Protein AF-A0A7J6Q186-F1 (afdb_monomer_lite)

Foldseek 3Di:
DQPDDDPDPPDDPVNSVVVVVVVVVVVVVVVVVVVVVVVVVVVVVVVVVVVLVPDDPVVNVVVVVDDPPPDDPVVVVVVVVVVVVVVPDDPVVVVVVVVVVVVCCVVQPCVVVCVVCVVVVDDDDD

Secondary structure (DSSP, 8-state):
------SSTT--HHHHHHHHHHHHHHHHHHHHHHHHHHHHHHHHHHHHHHHHHTS-HHHHHHHHHSPPPP--HHHHHHHHHHHHHHHTS-HHHHHHHHHHHHHHHHHSTTHHHHHH-GGGG-----

Organism: Perkinsus olseni (NCBI:txid32597)

pLDDT: mean 76.72, std 11.75, range [40.06, 93.06]

Radius of gyration: 23.74 Å; chains: 1; bounding box: 53×39×62 Å

Structure (mmCIF, N/CA/C/O backbone):
data_AF-A0A7J6Q186-F1
#
_entry.id   AF-A0A7J6Q186-F1
#
loop_
_atom_site.group_PDB
_atom_site.id
_atom_site.type_symbol
_atom_site.label_atom_id
_atom_site.label_alt_id
_atom_site.label_comp_id
_atom_site.label_asym_id
_atom_site.label_entity_id
_atom_site.label_seq_id
_atom_site.pdbx_PDB_ins_code
_atom_site.Cartn_x
_atom_site.Cartn_y
_atom_site.Cartn_z
_atom_site.occupancy
_atom_site.B_iso_or_equiv
_atom_site.auth_seq_id
_atom_site.auth_comp_id
_atom_site.auth_asym_id
_atom_site.auth_atom_id
_atom_site.pdbx_PDB_model_num
ATOM 1 N N . ASN A 1 1 ? 28.281 6.088 -15.309 1.00 40.06 1 ASN A N 1
ATOM 2 C CA . ASN A 1 1 ? 27.778 4.801 -14.786 1.00 40.06 1 ASN A CA 1
ATOM 3 C C . ASN A 1 1 ? 26.300 4.712 -15.101 1.00 40.06 1 ASN A C 1
ATOM 5 O O . ASN A 1 1 ? 25.500 5.234 -14.341 1.00 40.06 1 ASN A O 1
ATOM 9 N N . PHE A 1 2 ? 25.970 4.151 -16.263 1.00 44.81 2 PHE A N 1
ATOM 10 C CA . PHE A 1 2 ? 24.598 4.004 -16.750 1.00 44.81 2 PHE A CA 1
ATOM 11 C C . PHE A 1 2 ? 24.057 2.644 -16.292 1.00 44.81 2 PHE A C 1
ATOM 13 O O . PHE A 1 2 ? 24.691 1.622 -16.549 1.00 44.81 2 PHE A O 1
ATOM 20 N N . ILE A 1 3 ? 22.942 2.641 -15.555 1.00 51.91 3 ILE A N 1
ATOM 21 C CA . ILE A 1 3 ? 22.374 1.459 -14.878 1.00 51.91 3 ILE A CA 1
ATOM 22 C C . ILE A 1 3 ? 21.208 0.894 -15.698 1.00 51.91 3 ILE A C 1
ATOM 24 O O . ILE A 1 3 ? 20.169 0.587 -15.147 1.00 51.91 3 ILE A O 1
ATOM 28 N N . PHE A 1 4 ? 21.333 0.767 -17.016 1.00 51.72 4 PHE A N 1
ATOM 29 C CA . PHE A 1 4 ? 20.419 -0.080 -17.786 1.00 51.72 4 PHE A CA 1
ATOM 30 C C . PHE A 1 4 ? 21.214 -0.750 -18.899 1.00 51.72 4 PHE A C 1
ATOM 32 O O . PHE 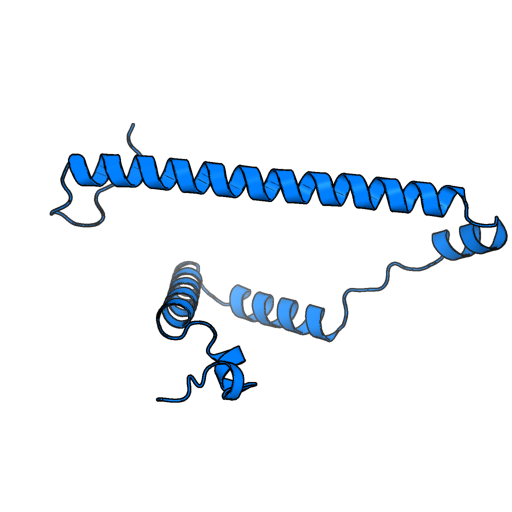A 1 4 ? 21.573 -0.135 -19.903 1.00 51.72 4 PHE A O 1
ATOM 39 N N . SER A 1 5 ? 21.552 -2.022 -18.675 1.00 47.47 5 SER A N 1
ATOM 40 C CA . SER A 1 5 ? 22.023 -2.887 -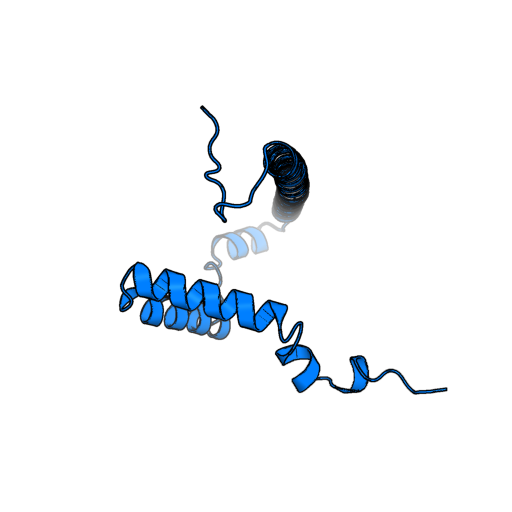19.752 1.00 47.47 5 SER A CA 1
ATOM 41 C C . SER A 1 5 ? 20.895 -3.047 -20.773 1.00 47.47 5 SER A C 1
ATOM 43 O O . SER A 1 5 ? 19.743 -3.199 -20.360 1.00 47.47 5 SER A O 1
ATOM 45 N N . PRO A 1 6 ? 21.205 -3.033 -22.079 1.00 52.03 6 PRO A N 1
ATOM 46 C CA . PRO A 1 6 ? 20.209 -3.252 -23.120 1.00 52.03 6 PRO A CA 1
ATOM 47 C C . PRO A 1 6 ? 19.511 -4.600 -22.890 1.00 52.03 6 PRO A C 1
ATOM 49 O O . PRO A 1 6 ? 20.170 -5.611 -22.628 1.00 52.03 6 PRO A O 1
ATOM 52 N N . LEU A 1 7 ? 18.177 -4.604 -22.932 1.00 56.84 7 LEU A N 1
ATOM 53 C CA . LEU A 1 7 ? 17.365 -5.808 -22.731 1.00 56.84 7 LEU A CA 1
ATOM 54 C C . LEU A 1 7 ? 17.449 -6.726 -23.958 1.00 56.84 7 LEU A C 1
ATOM 56 O O . LEU A 1 7 ? 17.188 -7.926 -23.842 1.00 56.84 7 LEU A O 1
ATOM 60 N N . LYS A 1 8 ? 17.853 -6.182 -25.115 1.00 60.94 8 LYS A N 1
ATOM 61 C CA . LYS A 1 8 ? 18.140 -6.928 -26.342 1.00 60.94 8 LYS A CA 1
ATOM 62 C C . LYS A 1 8 ? 19.431 -6.440 -27.008 1.00 60.94 8 LYS A C 1
ATOM 64 O O . LYS A 1 8 ? 19.755 -5.260 -26.912 1.00 60.94 8 LYS A O 1
ATOM 69 N N . PRO A 1 9 ? 20.156 -7.302 -27.743 1.00 61.44 9 PRO A N 1
ATOM 70 C CA . PRO A 1 9 ? 21.362 -6.897 -28.469 1.00 61.44 9 PRO A CA 1
ATOM 71 C C . PRO A 1 9 ? 21.122 -5.808 -29.534 1.00 61.44 9 PRO A C 1
ATOM 73 O O . PRO A 1 9 ? 22.089 -5.233 -30.026 1.00 61.44 9 PRO A O 1
ATOM 76 N N . GLU A 1 10 ? 19.862 -5.538 -29.890 1.00 66.69 10 GLU A N 1
ATOM 77 C CA . GLU A 1 10 ? 19.445 -4.547 -30.889 1.00 66.69 10 GLU A CA 1
ATOM 78 C C . GLU A 1 10 ? 19.224 -3.128 -30.326 1.00 66.69 10 GLU A C 1
ATOM 80 O O . GLU A 1 10 ? 19.071 -2.198 -31.115 1.00 66.69 10 GLU A O 1
ATOM 85 N N . ASP A 1 11 ? 19.183 -2.948 -28.999 1.00 68.38 11 ASP A N 1
ATOM 86 C CA . ASP A 1 11 ? 18.803 -1.661 -28.398 1.00 68.38 11 ASP A CA 1
ATOM 87 C C . ASP A 1 11 ? 19.855 -0.576 -28.690 1.00 68.38 11 ASP A C 1
ATOM 89 O O . ASP A 1 11 ? 21.032 -0.679 -28.309 1.00 68.38 11 ASP A O 1
ATOM 93 N N . THR A 1 12 ? 19.405 0.502 -29.329 1.00 75.62 12 THR A N 1
ATOM 94 C CA . THR A 1 12 ? 20.234 1.627 -29.772 1.00 75.62 12 THR A CA 1
ATOM 95 C C . THR A 1 12 ? 20.413 2.644 -28.636 1.00 75.62 12 THR A C 1
ATOM 97 O O . THR A 1 12 ? 19.655 2.671 -27.667 1.00 75.62 12 THR A O 1
ATOM 100 N N . GLU A 1 13 ? 21.400 3.543 -28.730 1.00 74.44 13 GLU A N 1
ATOM 101 C CA . GLU A 1 13 ? 21.558 4.641 -27.755 1.00 74.44 13 GLU A CA 1
ATOM 102 C C . GLU A 1 13 ? 20.320 5.549 -27.650 1.00 74.44 13 GLU A C 1
ATOM 104 O O . GLU A 1 13 ? 20.076 6.123 -26.590 1.00 74.44 13 GLU A O 1
ATOM 109 N N . SER A 1 14 ? 19.535 5.661 -28.727 1.00 79.00 14 SER A N 1
ATOM 110 C CA . SER A 1 14 ? 18.265 6.398 -28.733 1.00 79.00 14 SER A CA 1
ATOM 111 C C . SER A 1 14 ? 17.242 5.765 -27.790 1.00 79.00 14 SER A C 1
ATOM 113 O O . SER A 1 14 ? 16.675 6.462 -26.953 1.00 79.00 14 SER A O 1
ATOM 115 N N . ASP A 1 15 ? 17.075 4.443 -27.867 1.00 76.00 15 ASP A N 1
ATOM 116 C CA . ASP A 1 15 ? 16.117 3.693 -27.046 1.00 76.00 15 ASP A CA 1
ATOM 117 C C . ASP A 1 15 ? 16.472 3.821 -25.559 1.00 76.00 15 ASP A C 1
ATOM 119 O O . ASP A 1 15 ? 15.610 4.006 -24.705 1.00 76.00 15 ASP A O 1
ATOM 123 N N . ARG A 1 16 ? 17.773 3.820 -25.234 1.00 74.25 16 ARG A N 1
ATOM 124 C CA . ARG A 1 16 ? 18.255 4.020 -23.857 1.00 74.25 16 ARG A CA 1
ATOM 125 C C . ARG A 1 16 ? 17.870 5.381 -23.285 1.00 74.25 16 ARG A C 1
ATOM 127 O O . ARG A 1 16 ? 17.475 5.445 -22.125 1.00 74.25 16 ARG A O 1
ATOM 134 N N . ARG A 1 17 ? 17.968 6.451 -24.080 1.00 80.31 17 ARG A N 1
ATOM 135 C CA . ARG A 1 17 ? 17.555 7.794 -23.640 1.00 80.31 17 ARG A CA 1
ATOM 136 C C . ARG A 1 17 ? 16.053 7.860 -23.393 1.00 80.31 17 ARG A C 1
ATOM 138 O O . ARG A 1 17 ? 15.635 8.430 -22.393 1.00 80.31 17 ARG A O 1
ATOM 145 N N . GLU A 1 18 ? 15.261 7.235 -24.257 1.00 82.19 18 GLU A N 1
ATOM 146 C CA . GLU A 1 18 ? 13.808 7.167 -24.088 1.00 82.19 18 GLU A CA 1
ATOM 147 C C . GLU A 1 18 ? 13.425 6.435 -22.792 1.00 82.19 18 GLU A C 1
ATOM 149 O O . GLU A 1 18 ? 12.603 6.929 -22.020 1.00 82.19 18 GLU A O 1
ATOM 154 N N . TYR A 1 19 ? 14.089 5.317 -22.478 1.00 80.19 19 TYR A N 1
ATOM 155 C CA . TYR A 1 19 ? 13.875 4.614 -21.209 1.00 80.19 19 TYR A CA 1
ATOM 156 C C . TYR A 1 19 ? 14.250 5.451 -19.982 1.00 80.19 19 TYR A C 1
ATOM 158 O O . TYR A 1 19 ? 13.550 5.399 -18.969 1.00 80.19 19 TYR A O 1
ATOM 166 N N . GLU A 1 20 ? 15.339 6.220 -20.045 1.00 82.12 20 GLU A N 1
ATOM 167 C CA . GLU A 1 20 ? 15.737 7.116 -18.953 1.00 82.12 20 GLU A CA 1
ATOM 168 C C . GLU A 1 20 ? 14.704 8.224 -18.721 1.00 82.12 20 GLU A C 1
ATOM 170 O O . GLU A 1 20 ? 14.364 8.522 -17.572 1.00 82.12 20 GLU A O 1
ATOM 175 N N . GLU A 1 21 ? 14.161 8.795 -19.796 1.00 86.88 21 GLU A N 1
ATOM 176 C CA . GLU A 1 21 ? 13.098 9.796 -19.713 1.00 86.88 21 GLU A CA 1
ATOM 177 C C . GLU A 1 21 ? 11.813 9.215 -19.106 1.00 86.88 21 GLU A C 1
ATOM 179 O O . GLU A 1 21 ? 11.237 9.813 -18.191 1.00 86.88 21 GLU A O 1
ATOM 184 N N . GLU A 1 22 ? 11.379 8.038 -19.560 1.00 84.94 22 GLU A N 1
ATOM 185 C CA . GLU A 1 22 ? 10.186 7.363 -19.035 1.00 84.94 22 GLU A CA 1
ATOM 186 C C . GLU A 1 22 ? 10.349 6.946 -17.569 1.00 84.94 22 GLU A C 1
ATOM 188 O O . GLU A 1 22 ? 9.430 7.115 -16.761 1.00 84.94 22 GLU A O 1
ATOM 193 N N . LEU A 1 23 ? 11.537 6.480 -17.174 1.00 84.81 23 LEU A N 1
ATOM 194 C CA . LEU A 1 23 ? 11.831 6.188 -15.774 1.00 84.81 23 LEU A CA 1
ATOM 195 C C . LEU A 1 23 ? 11.755 7.452 -14.910 1.00 84.81 23 LEU A C 1
ATOM 197 O O . LEU A 1 23 ? 11.184 7.408 -13.818 1.00 84.81 23 LEU A O 1
ATOM 201 N N . GLY A 1 24 ? 12.283 8.578 -15.400 1.00 89.56 24 GLY A N 1
ATOM 202 C CA . GLY A 1 24 ? 12.164 9.872 -14.728 1.00 89.56 24 GLY A CA 1
ATOM 203 C C . GLY A 1 24 ? 10.702 10.272 -14.515 1.00 89.56 24 GLY A C 1
ATOM 204 O O . GLY A 1 24 ? 10.304 10.604 -13.395 1.00 89.56 24 GLY A O 1
ATOM 205 N N . ARG A 1 25 ? 9.864 10.138 -15.553 1.00 90.25 25 ARG A N 1
ATOM 206 C CA . ARG A 1 25 ? 8.414 10.397 -15.466 1.00 90.25 25 ARG A CA 1
ATOM 207 C C . ARG A 1 25 ? 7.732 9.491 -14.443 1.00 90.25 25 ARG A C 1
ATOM 209 O O . ARG A 1 25 ? 6.919 9.967 -13.647 1.00 90.25 25 ARG A O 1
ATOM 216 N N . PHE A 1 26 ? 8.068 8.203 -14.433 1.00 85.75 26 PHE A N 1
ATOM 217 C CA . PHE A 1 26 ? 7.515 7.242 -13.481 1.00 85.75 26 PHE A CA 1
ATOM 218 C C . PHE A 1 26 ? 7.902 7.576 -12.034 1.00 85.75 26 PHE A C 1
ATOM 220 O O . PHE A 1 26 ? 7.042 7.574 -11.151 1.00 85.75 26 PHE A O 1
ATOM 227 N N . GLN A 1 27 ? 9.169 7.912 -11.787 1.00 91.19 27 GLN A N 1
ATOM 228 C CA . GLN A 1 27 ? 9.647 8.315 -10.462 1.00 91.19 27 GLN A CA 1
ATOM 229 C C . GLN A 1 27 ? 8.955 9.593 -9.977 1.00 91.19 27 GLN A C 1
ATOM 231 O O . GLN A 1 27 ? 8.540 9.672 -8.820 1.00 91.19 27 GLN A O 1
ATOM 236 N N . ASP A 1 28 ? 8.764 10.575 -10.858 1.00 93.06 28 ASP A N 1
ATOM 237 C CA . ASP A 1 28 ? 8.038 11.803 -10.533 1.00 93.06 28 ASP A CA 1
ATOM 238 C C . ASP A 1 28 ? 6.562 11.548 -10.230 1.00 93.06 28 ASP A C 1
ATOM 240 O O . ASP A 1 28 ? 6.011 12.123 -9.288 1.00 93.06 28 ASP A O 1
ATOM 244 N N . MET A 1 29 ? 5.922 10.662 -10.993 1.00 91.94 29 MET A N 1
ATOM 245 C CA . MET A 1 29 ? 4.558 10.221 -10.725 1.00 91.94 29 MET A CA 1
ATOM 246 C C . MET A 1 29 ? 4.466 9.546 -9.351 1.00 91.94 29 MET A C 1
ATOM 248 O O . MET A 1 29 ? 3.619 9.933 -8.545 1.00 91.94 29 MET A O 1
ATOM 252 N N . GLN A 1 30 ? 5.351 8.590 -9.049 1.00 89.81 30 GLN A N 1
ATOM 253 C CA . GLN A 1 30 ? 5.394 7.929 -7.741 1.00 89.81 30 GLN A CA 1
ATOM 254 C C . GLN A 1 30 ? 5.579 8.935 -6.605 1.00 89.81 30 GLN A C 1
ATOM 256 O O . GLN A 1 30 ? 4.850 8.878 -5.619 1.00 89.81 30 GLN A O 1
ATOM 261 N N . ARG A 1 31 ? 6.502 9.891 -6.758 1.00 92.38 31 ARG A N 1
ATOM 262 C CA . ARG A 1 31 ? 6.752 10.941 -5.764 1.00 92.38 31 ARG A CA 1
ATOM 263 C C . ARG A 1 31 ? 5.486 11.743 -5.468 1.00 92.38 31 ARG A C 1
ATOM 265 O O . ARG A 1 31 ? 5.123 11.887 -4.306 1.00 92.38 31 ARG A O 1
ATOM 272 N N . LYS A 1 32 ? 4.775 12.192 -6.508 1.00 91.88 32 LYS A N 1
ATOM 273 C CA . LYS A 1 32 ? 3.517 12.944 -6.367 1.00 91.88 32 LYS A CA 1
ATOM 274 C C . LYS A 1 32 ? 2.432 12.135 -5.658 1.00 91.88 32 LYS A C 1
ATOM 276 O O . LYS A 1 32 ? 1.747 12.677 -4.794 1.00 91.88 32 LYS A O 1
ATOM 281 N N . TYR A 1 33 ? 2.282 10.854 -5.998 1.00 84.81 33 TYR A N 1
ATOM 282 C CA . TYR A 1 33 ? 1.331 9.972 -5.315 1.00 84.81 33 TYR A CA 1
ATOM 283 C C . TYR A 1 33 ? 1.680 9.801 -3.836 1.00 84.81 33 TYR A C 1
ATOM 285 O O . TYR A 1 33 ? 0.808 9.971 -2.986 1.00 84.81 33 TYR A O 1
ATOM 293 N N . THR A 1 34 ? 2.947 9.527 -3.525 1.00 89.12 34 THR A N 1
ATOM 294 C CA . THR A 1 34 ? 3.423 9.372 -2.145 1.00 89.12 34 THR A CA 1
ATOM 295 C C . THR A 1 34 ? 3.235 10.656 -1.339 1.00 89.12 34 THR A C 1
ATOM 297 O O . THR A 1 34 ? 2.766 10.605 -0.207 1.00 89.12 34 THR A O 1
ATOM 300 N N . GLU A 1 35 ? 3.538 11.821 -1.916 1.00 91.56 35 GLU A N 1
ATOM 301 C CA . GLU A 1 35 ? 3.321 13.117 -1.263 1.00 91.56 35 GLU A CA 1
ATOM 302 C C . GLU A 1 35 ? 1.837 13.409 -1.016 1.00 91.56 35 GLU A C 1
ATOM 304 O O . GLU A 1 35 ? 1.481 13.908 0.051 1.00 91.56 35 GLU A O 1
ATOM 309 N N . GLY A 1 36 ? 0.965 13.101 -1.981 1.00 89.56 36 GLY A N 1
ATOM 310 C CA . GLY A 1 36 ? -0.482 13.235 -1.817 1.00 89.56 36 GLY A CA 1
ATOM 311 C C . GLY A 1 36 ? -1.006 12.342 -0.694 1.00 89.56 36 GLY A C 1
ATOM 312 O O . GLY A 1 36 ? -1.719 12.817 0.186 1.00 89.56 36 GLY A O 1
ATOM 313 N N . PHE A 1 37 ? -0.591 11.074 -0.682 1.00 86.31 37 PHE A N 1
ATOM 314 C CA . PHE A 1 37 ? -0.944 10.126 0.371 1.00 86.31 37 PHE A CA 1
ATOM 315 C C . PHE A 1 37 ? -0.467 10.598 1.750 1.00 86.31 37 PHE A C 1
ATOM 317 O O . PHE A 1 37 ? -1.260 10.630 2.687 1.00 86.31 37 PHE A O 1
ATOM 324 N N . ARG A 1 38 ? 0.781 11.072 1.857 1.00 92.19 38 ARG A N 1
ATOM 325 C CA . ARG A 1 38 ? 1.331 11.599 3.113 1.00 92.19 38 ARG A CA 1
ATOM 326 C C . ARG A 1 38 ? 0.519 12.779 3.647 1.00 92.19 38 ARG A C 1
ATOM 328 O O . ARG A 1 38 ? 0.198 12.815 4.826 1.00 92.19 38 ARG A O 1
ATOM 335 N N . LYS A 1 39 ? 0.133 13.720 2.779 1.00 92.12 39 LYS A N 1
ATOM 336 C CA . LYS A 1 39 ? -0.732 14.847 3.171 1.00 92.12 39 LYS A CA 1
ATOM 337 C C . LYS A 1 39 ? -2.102 14.383 3.666 1.00 92.12 39 LYS A C 1
ATOM 339 O O . LYS A 1 39 ? -2.651 14.991 4.578 1.00 92.12 39 LYS A O 1
ATOM 344 N N . HIS A 1 40 ? -2.663 13.334 3.065 1.00 89.88 40 HIS A N 1
ATOM 345 C CA . HIS A 1 40 ? -3.921 12.753 3.530 1.00 89.88 40 HIS A CA 1
ATOM 346 C C . HIS A 1 40 ? -3.780 12.087 4.903 1.00 89.88 40 HIS A C 1
ATOM 348 O O . HIS A 1 40 ? -4.673 12.258 5.728 1.00 89.88 40 HIS A O 1
ATOM 354 N N . GLU A 1 41 ? -2.677 11.379 5.166 1.00 90.44 41 GLU A N 1
ATOM 355 C CA . GLU A 1 41 ? -2.392 10.828 6.499 1.00 90.44 41 GLU A CA 1
ATOM 356 C C . GLU A 1 41 ? -2.217 11.932 7.545 1.00 90.44 41 GLU A C 1
ATOM 358 O O . GLU A 1 41 ? -2.871 11.877 8.583 1.00 90.44 41 GLU A O 1
ATOM 363 N N . GLU A 1 42 ? -1.422 12.966 7.247 1.00 90.94 42 GLU A N 1
ATOM 364 C CA . GLU A 1 42 ? -1.217 14.124 8.133 1.00 90.94 42 GLU A CA 1
ATOM 365 C C . GLU A 1 42 ? -2.557 14.808 8.484 1.00 90.94 42 GLU A C 1
ATOM 367 O O . GLU A 1 42 ? -2.812 15.173 9.633 1.00 90.94 42 GLU A O 1
ATOM 372 N N . GLU A 1 43 ? -3.449 14.961 7.501 1.00 91.81 43 GLU A N 1
ATOM 373 C CA . GLU A 1 43 ? -4.779 15.539 7.712 1.00 91.81 43 GLU A CA 1
ATOM 374 C C . GLU A 1 43 ? -5.684 14.629 8.556 1.00 91.81 43 GLU A C 1
ATOM 376 O O . GLU A 1 43 ? -6.369 15.110 9.461 1.00 91.81 43 GLU A O 1
ATOM 381 N N . ALA A 1 44 ? -5.682 13.321 8.287 1.00 88.06 44 ALA A N 1
ATOM 382 C CA . ALA A 1 44 ? -6.463 12.348 9.046 1.00 88.06 44 ALA A CA 1
ATOM 383 C C . ALA A 1 44 ? -6.012 12.282 10.512 1.00 88.06 44 ALA A C 1
ATOM 385 O O . ALA A 1 44 ? -6.853 12.285 11.411 1.00 88.06 44 ALA A O 1
ATOM 386 N N . GLU A 1 45 ? -4.701 12.295 10.757 1.00 85.06 45 GLU A N 1
ATOM 387 C CA . GLU A 1 45 ? -4.111 12.354 12.094 1.00 85.06 45 GLU A CA 1
ATOM 388 C C . GLU A 1 45 ? -4.536 13.635 12.824 1.00 85.06 45 GLU A C 1
ATOM 390 O O . GLU A 1 45 ? -5.030 13.581 13.953 1.00 85.06 45 GLU A O 1
ATOM 395 N N . ARG A 1 46 ? -4.447 14.794 12.159 1.00 91.75 46 ARG A N 1
ATOM 396 C CA . ARG A 1 46 ? -4.893 16.073 12.728 1.00 91.75 46 ARG A CA 1
ATOM 397 C C . ARG A 1 46 ? -6.368 16.043 13.127 1.00 91.75 46 ARG A C 1
ATOM 399 O O . ARG A 1 46 ? -6.718 16.502 14.216 1.00 91.75 46 ARG A O 1
ATOM 406 N N . LEU A 1 47 ? -7.232 15.525 12.255 1.00 89.38 47 LEU A N 1
ATOM 407 C CA . LEU A 1 47 ? -8.665 15.396 12.526 1.00 89.38 47 LEU A CA 1
ATOM 408 C C . LEU A 1 47 ? -8.934 14.429 13.683 1.00 89.38 47 LEU A C 1
ATOM 410 O O . LEU A 1 47 ? -9.756 14.739 14.545 1.00 89.38 47 LEU A O 1
ATOM 414 N N . ALA A 1 48 ? -8.216 13.306 13.745 1.00 84.06 48 ALA A N 1
ATOM 415 C CA . ALA A 1 48 ? -8.324 12.347 14.838 1.00 84.06 48 ALA A CA 1
ATOM 416 C C . ALA A 1 48 ? -7.937 12.984 16.182 1.00 84.06 48 ALA A C 1
ATOM 418 O O . ALA A 1 48 ? -8.701 12.898 17.141 1.00 84.06 48 ALA A O 1
ATOM 419 N N . HIS A 1 49 ? -6.812 13.702 16.250 1.00 84.25 49 HIS A N 1
ATOM 420 C CA . HIS A 1 49 ? -6.408 14.414 17.466 1.00 84.25 49 HIS A CA 1
ATOM 421 C C . HIS A 1 49 ? -7.406 15.497 17.883 1.00 84.25 49 HIS A C 1
ATOM 423 O O . HIS A 1 49 ? -7.707 15.629 19.070 1.00 84.25 49 HIS A O 1
ATOM 429 N N . ALA A 1 50 ? -7.946 16.255 16.925 1.00 87.25 50 ALA A N 1
ATOM 430 C CA . ALA A 1 50 ? -8.968 17.259 17.205 1.00 87.25 50 ALA A CA 1
ATOM 431 C C . ALA A 1 50 ? -10.257 16.626 17.755 1.00 87.25 50 ALA A C 1
ATOM 433 O O . ALA A 1 50 ? -10.840 17.155 18.700 1.00 87.25 50 ALA A O 1
ATOM 434 N N . ALA A 1 51 ? -10.673 15.482 17.204 1.00 84.88 51 ALA A N 1
ATOM 435 C CA . ALA A 1 51 ? -11.821 14.725 17.693 1.00 84.88 51 ALA A CA 1
ATOM 436 C C . ALA A 1 51 ? -11.577 14.179 19.107 1.00 84.88 51 ALA A C 1
ATOM 438 O O . ALA A 1 51 ? -12.440 14.321 19.971 1.00 84.88 51 ALA A O 1
ATOM 439 N N . ILE A 1 52 ? -10.383 13.637 19.371 1.00 79.50 52 ILE A N 1
ATOM 440 C CA . ILE A 1 52 ? -9.996 13.145 20.699 1.00 79.50 52 ILE A CA 1
ATOM 441 C C . ILE A 1 52 ? -10.040 14.272 21.738 1.00 79.50 52 ILE A C 1
ATOM 443 O O . ILE A 1 52 ? -10.562 14.078 22.831 1.00 79.50 52 ILE A O 1
ATOM 447 N N . ALA A 1 53 ? -9.550 15.465 21.395 1.00 82.00 53 ALA A N 1
ATOM 448 C CA . ALA A 1 53 ? -9.566 16.619 22.294 1.00 82.00 53 ALA A CA 1
ATOM 449 C C . ALA A 1 53 ? -10.984 17.129 22.621 1.00 82.00 53 ALA A C 1
ATOM 451 O O . ALA A 1 53 ? -11.168 17.822 23.619 1.00 82.00 53 ALA A O 1
ATOM 452 N N . GLN A 1 54 ? -11.976 16.808 21.784 1.00 84.81 54 GLN A N 1
ATOM 453 C CA . GLN A 1 54 ? -13.381 17.173 21.985 1.00 84.81 54 GLN A CA 1
ATOM 454 C C . GLN A 1 54 ? -14.205 16.062 22.656 1.00 84.81 54 GLN A C 1
ATOM 456 O O . GLN A 1 54 ? -15.389 16.274 22.925 1.00 84.81 54 GLN A O 1
ATOM 461 N N . LEU A 1 55 ? -13.615 14.893 22.940 1.00 80.06 55 LEU A N 1
ATOM 462 C CA . LEU A 1 55 ? -14.321 13.807 23.617 1.00 80.06 55 LEU A CA 1
ATOM 463 C C . LEU A 1 55 ? -14.662 14.195 25.069 1.00 80.06 55 LEU A C 1
ATOM 465 O O . LEU A 1 55 ? -13.808 14.716 25.790 1.00 80.06 55 LEU A O 1
ATOM 469 N N . PRO A 1 56 ? -15.886 13.897 25.536 1.00 82.50 56 PRO A N 1
ATOM 470 C CA . PRO A 1 56 ? -16.208 13.888 26.960 1.00 82.50 56 PRO A CA 1
ATOM 471 C C . PRO A 1 56 ? -15.227 12.996 27.736 1.00 82.50 56 PRO A C 1
ATOM 473 O O . PRO A 1 56 ? -14.827 11.946 27.229 1.00 82.50 56 PRO A O 1
ATOM 476 N N . ALA A 1 57 ? -14.874 13.385 28.967 1.00 73.62 57 ALA A N 1
ATOM 477 C CA . ALA A 1 57 ? -13.896 12.670 29.801 1.00 73.62 57 ALA A CA 1
ATOM 478 C C . ALA A 1 57 ? -14.209 11.165 29.924 1.00 73.62 57 ALA A C 1
ATOM 480 O O . ALA A 1 57 ? -13.317 10.325 29.837 1.00 73.62 57 ALA A O 1
ATOM 481 N N . ASP A 1 58 ? -15.494 10.840 30.022 1.00 74.56 58 ASP A N 1
ATOM 482 C CA . ASP A 1 58 ? -16.028 9.490 30.168 1.00 74.56 58 ASP A CA 1
ATOM 483 C C . ASP A 1 58 ? -15.713 8.601 28.945 1.00 74.56 58 ASP A C 1
ATOM 485 O O . ASP A 1 58 ? -15.401 7.422 29.094 1.00 74.56 58 ASP A O 1
ATOM 489 N N . LEU A 1 59 ? -15.750 9.177 27.735 1.00 66.88 59 LEU A N 1
ATOM 490 C CA . LEU A 1 59 ? -15.477 8.478 26.471 1.00 66.88 59 LEU A CA 1
ATOM 491 C C . LEU A 1 59 ? -13.985 8.467 26.116 1.00 66.88 59 LEU A C 1
ATOM 493 O O . LEU A 1 59 ? -13.526 7.586 25.393 1.00 66.88 59 LEU A O 1
ATOM 497 N N . TYR A 1 60 ? -13.213 9.428 26.628 1.00 66.31 60 TYR A N 1
ATOM 498 C CA . TYR A 1 60 ? -11.757 9.454 26.480 1.00 66.31 60 TYR A CA 1
ATOM 499 C C . TYR A 1 60 ? -11.099 8.278 27.219 1.00 66.31 60 TYR A C 1
ATOM 501 O O . TYR A 1 60 ? -10.247 7.586 26.658 1.00 66.31 60 TYR A O 1
ATOM 509 N N . ASP A 1 61 ? -11.551 7.997 28.446 1.00 71.88 61 ASP A N 1
ATOM 510 C CA . ASP A 1 61 ? -11.081 6.852 29.232 1.00 71.88 61 ASP A CA 1
ATOM 511 C C . ASP A 1 61 ? -11.436 5.507 28.576 1.00 71.88 61 ASP A C 1
ATOM 513 O O . ASP A 1 61 ? -10.645 4.563 28.631 1.00 71.88 61 ASP A O 1
ATOM 517 N N . GLU A 1 62 ? -12.605 5.410 27.935 1.00 68.25 62 GLU A N 1
ATOM 518 C CA . GLU A 1 62 ? -13.016 4.235 27.159 1.00 68.25 62 GLU A CA 1
ATOM 519 C C . GLU A 1 62 ? -12.168 4.069 25.889 1.00 68.25 62 GLU A C 1
ATOM 521 O O . GLU A 1 62 ? -11.665 2.977 25.626 1.00 68.25 62 GLU A O 1
ATOM 526 N N . ALA A 1 63 ? -11.924 5.153 25.146 1.00 63.88 63 ALA A N 1
ATOM 527 C CA . ALA A 1 63 ? -11.114 5.132 23.930 1.00 63.88 63 ALA A CA 1
ATOM 528 C C . ALA A 1 63 ? -9.657 4.713 24.198 1.00 63.88 63 ALA A C 1
ATOM 530 O O . ALA A 1 63 ? -9.109 3.905 23.452 1.00 63.88 63 ALA A O 1
ATOM 531 N N . ILE A 1 64 ? -9.039 5.186 25.289 1.00 70.12 64 ILE A N 1
ATOM 532 C CA . ILE A 1 64 ? -7.681 4.765 25.688 1.00 70.12 64 ILE A CA 1
ATOM 533 C C . ILE A 1 64 ? -7.636 3.292 26.102 1.00 70.12 64 ILE A C 1
ATOM 535 O O . ILE A 1 64 ? -6.628 2.619 25.886 1.00 70.12 64 ILE A O 1
ATOM 539 N N . ARG A 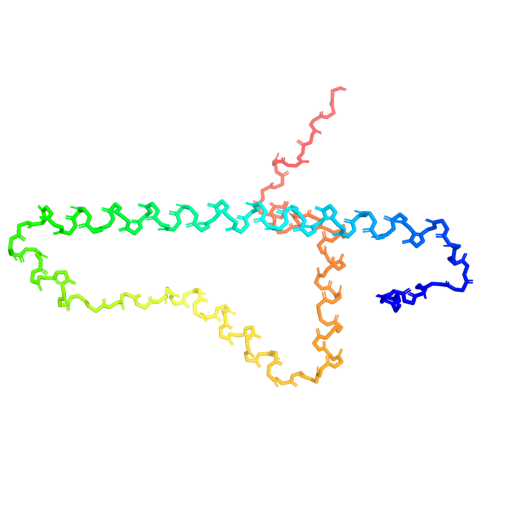1 65 ? -8.704 2.791 26.730 1.00 70.25 65 ARG A N 1
ATOM 540 C CA . ARG A 1 65 ? -8.797 1.393 27.174 1.00 70.25 65 ARG A CA 1
ATOM 541 C C . ARG A 1 65 ? -9.192 0.432 26.058 1.00 70.25 65 ARG A C 1
ATOM 543 O O . ARG A 1 65 ? -9.063 -0.774 26.257 1.00 70.25 65 ARG A O 1
ATOM 550 N N . SER A 1 66 ? -9.686 0.936 24.928 1.00 63.62 66 SER A N 1
ATOM 551 C CA . SER A 1 66 ? -10.060 0.096 23.795 1.00 63.62 66 SER A CA 1
ATOM 552 C C . SER A 1 66 ? -8.823 -0.606 23.229 1.00 63.62 66 SER A C 1
ATOM 554 O O . SER A 1 66 ? -7.803 0.019 22.933 1.00 63.62 66 SER A O 1
ATOM 556 N N . GLU A 1 67 ? -8.882 -1.936 23.128 1.00 68.81 67 GLU A N 1
ATOM 557 C CA . GLU A 1 67 ? -7.825 -2.683 22.455 1.00 68.81 67 GLU A CA 1
ATOM 558 C C . GLU A 1 67 ? -7.850 -2.343 20.960 1.00 68.81 67 GLU A C 1
ATOM 560 O O . GLU A 1 67 ? -8.936 -2.247 20.380 1.00 68.81 67 GLU A O 1
ATOM 565 N N . PRO A 1 68 ? -6.685 -2.180 20.307 1.00 65.56 68 PRO A N 1
ATOM 566 C CA . PRO A 1 68 ? -6.652 -1.976 18.869 1.00 65.56 68 PRO A CA 1
ATOM 567 C C . PRO A 1 68 ? -7.351 -3.153 18.189 1.00 65.56 68 PRO A C 1
ATOM 569 O O . PRO A 1 68 ? -6.912 -4.301 18.310 1.00 65.56 68 PRO A O 1
ATOM 572 N N . GLU A 1 69 ? -8.444 -2.868 17.475 1.00 66.00 69 GLU A N 1
ATOM 573 C CA . GLU A 1 69 ? -9.159 -3.891 16.724 1.00 66.00 69 GLU A CA 1
ATOM 574 C C . GLU A 1 69 ? -8.181 -4.560 15.760 1.00 66.00 69 GLU A C 1
ATOM 576 O O . GLU A 1 69 ? -7.578 -3.944 14.876 1.00 66.00 69 GLU A O 1
ATOM 581 N N . GLY A 1 70 ? -7.972 -5.858 15.970 1.00 63.75 70 GLY A N 1
ATOM 582 C CA . GLY A 1 70 ? -7.093 -6.624 15.115 1.00 63.75 70 GLY A CA 1
ATOM 583 C C . GLY A 1 70 ? -7.614 -6.593 13.682 1.00 63.75 70 GLY A C 1
ATOM 584 O O . GLY A 1 70 ? -8.807 -6.758 13.456 1.00 63.75 70 GLY A O 1
ATOM 585 N N . LEU A 1 71 ? -6.694 -6.475 12.719 1.00 62.38 71 LEU A N 1
ATOM 586 C CA . LEU A 1 71 ? -7.001 -6.548 11.286 1.00 62.38 71 LEU A CA 1
ATOM 587 C C . LEU A 1 71 ? -8.038 -7.671 11.015 1.00 62.38 71 LEU A C 1
ATOM 589 O O . LEU A 1 71 ? -7.847 -8.776 11.548 1.00 62.38 71 LEU A O 1
ATOM 593 N N . PRO A 1 72 ? -9.125 -7.416 10.259 1.00 72.00 72 PRO A N 1
ATOM 594 C CA . PRO A 1 72 ? -10.201 -8.384 10.052 1.00 72.00 72 PRO A CA 1
ATOM 595 C C . PRO A 1 72 ? -9.672 -9.757 9.641 1.00 72.00 72 PRO A C 1
ATOM 597 O O . PRO A 1 72 ? -8.697 -9.857 8.887 1.00 72.00 72 PRO A O 1
ATOM 600 N N . ARG A 1 73 ? -10.295 -10.829 10.144 1.00 54.09 73 ARG A N 1
ATOM 601 C CA . ARG A 1 73 ? -9.803 -12.205 9.972 1.00 54.09 73 ARG A CA 1
ATOM 602 C C . ARG A 1 73 ? -9.634 -12.560 8.497 1.00 54.09 73 ARG A C 1
AT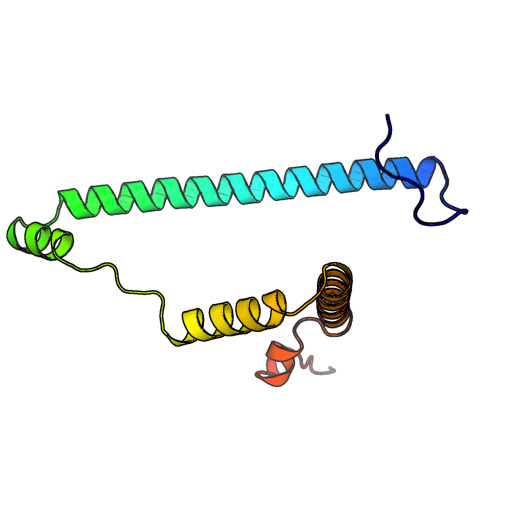OM 604 O O . ARG A 1 73 ? -8.669 -13.220 8.143 1.00 54.09 73 ARG A O 1
ATOM 611 N N . GLU A 1 74 ? -10.519 -12.082 7.639 1.00 65.25 74 GLU A N 1
ATOM 612 C CA . GLU A 1 74 ? -10.519 -12.301 6.193 1.00 65.25 74 GLU A CA 1
ATOM 613 C C . GLU A 1 74 ? -9.277 -11.685 5.531 1.00 65.25 74 GLU A C 1
ATOM 615 O O . GLU A 1 74 ? -8.635 -12.317 4.690 1.00 65.25 74 GLU A O 1
ATOM 620 N N . LEU A 1 75 ? -8.892 -10.479 5.963 1.00 60.78 75 LEU A N 1
ATOM 621 C CA . LEU A 1 75 ? -7.698 -9.784 5.481 1.00 60.78 75 LEU A CA 1
ATOM 622 C C . LEU A 1 75 ? -6.420 -10.397 6.066 1.00 60.78 75 LEU A C 1
ATOM 624 O O . LEU A 1 75 ? -5.444 -10.586 5.339 1.00 60.78 75 LEU A O 1
ATOM 628 N N . LYS A 1 76 ? -6.441 -10.792 7.347 1.00 62.47 76 LYS A N 1
ATOM 629 C CA . LYS A 1 76 ? -5.337 -11.537 7.972 1.00 62.47 76 LYS A CA 1
ATOM 630 C C . LYS A 1 76 ? -5.104 -12.865 7.268 1.00 62.47 76 LYS A C 1
ATOM 632 O O . LYS A 1 76 ? -3.962 -13.179 6.966 1.00 62.47 76 LYS A O 1
ATOM 637 N N . LEU A 1 77 ? -6.159 -13.619 6.962 1.00 57.16 77 LEU A N 1
ATOM 638 C CA . LEU A 1 77 ? -6.055 -14.922 6.305 1.00 57.16 77 LEU A CA 1
ATOM 639 C C . LEU A 1 77 ? -5.415 -14.799 4.923 1.00 57.16 77 LEU A C 1
ATOM 641 O O . LEU A 1 77 ? -4.488 -15.545 4.628 1.00 57.16 77 LEU A O 1
ATOM 645 N N . HIS A 1 78 ? -5.845 -13.841 4.100 1.00 62.38 78 HIS A N 1
ATOM 646 C CA . HIS A 1 78 ? -5.253 -13.647 2.775 1.00 62.38 78 HIS A CA 1
ATOM 647 C C . HIS A 1 78 ? -3.757 -13.301 2.860 1.00 62.38 78 HIS A C 1
ATOM 649 O O . HIS A 1 78 ? -2.941 -13.892 2.153 1.00 62.38 78 HIS A O 1
ATOM 655 N N . VAL A 1 79 ? -3.385 -12.376 3.750 1.00 63.81 79 VAL A N 1
ATOM 656 C CA . VAL A 1 79 ? -1.982 -11.983 3.964 1.00 63.81 79 VAL A CA 1
ATOM 657 C C . VAL A 1 79 ? -1.163 -13.147 4.532 1.00 63.81 79 VAL A C 1
ATOM 659 O O . VAL A 1 79 ? -0.049 -13.391 4.075 1.00 63.81 79 VAL A O 1
ATOM 662 N N . MET A 1 80 ? -1.715 -13.906 5.479 1.00 67.56 80 MET A N 1
ATOM 663 C CA . MET A 1 80 ? -1.052 -15.064 6.081 1.00 67.56 80 MET A CA 1
ATOM 664 C C . MET A 1 80 ? -0.823 -16.188 5.070 1.00 67.56 80 MET A C 1
ATOM 666 O O . MET A 1 80 ? 0.303 -16.660 4.974 1.00 67.56 80 MET A O 1
ATOM 670 N N . TYR A 1 81 ? -1.828 -16.583 4.282 1.00 68.94 81 TYR A N 1
ATOM 671 C CA . TYR A 1 81 ? -1.663 -17.630 3.265 1.00 68.94 81 TYR A CA 1
ATOM 672 C C . TYR A 1 81 ? -0.700 -17.215 2.160 1.00 68.94 81 TYR A C 1
ATOM 674 O O . TYR A 1 81 ? 0.122 -18.022 1.732 1.00 68.94 81 TYR A O 1
ATOM 682 N N . TYR A 1 82 ? -0.769 -15.956 1.723 1.00 69.94 82 TYR A N 1
ATOM 683 C CA . TYR A 1 82 ? 0.168 -15.432 0.738 1.00 69.94 82 TYR A CA 1
ATOM 684 C C . TYR A 1 82 ? 1.609 -15.487 1.256 1.00 69.94 82 TYR A C 1
ATOM 686 O O . TYR A 1 82 ? 2.503 -15.964 0.560 1.00 69.94 82 TYR A O 1
ATOM 694 N N . ASN A 1 83 ? 1.830 -15.056 2.500 1.00 74.56 83 ASN A N 1
ATOM 695 C CA . ASN A 1 83 ? 3.154 -15.069 3.113 1.00 74.56 83 ASN A CA 1
ATOM 696 C C . ASN A 1 83 ? 3.649 -16.490 3.394 1.00 74.56 83 ASN A C 1
ATOM 698 O O . ASN A 1 83 ? 4.812 -16.773 3.130 1.00 74.56 83 ASN A O 1
ATOM 702 N N . GLN A 1 84 ? 2.781 -17.386 3.866 1.00 78.19 84 GLN A N 1
ATOM 703 C CA . GLN A 1 84 ? 3.120 -18.787 4.116 1.00 78.19 84 GLN A CA 1
ATOM 704 C C . GLN A 1 84 ? 3.513 -19.499 2.818 1.00 78.19 84 GLN A C 1
ATOM 706 O O . GLN A 1 84 ? 4.572 -20.107 2.752 1.00 78.19 84 GLN A O 1
ATOM 711 N N . PHE A 1 85 ? 2.717 -19.348 1.757 1.00 76.25 85 PHE A N 1
ATOM 712 C CA . PHE A 1 85 ? 3.041 -19.910 0.447 1.00 76.25 85 PHE A CA 1
ATOM 713 C C . PHE A 1 85 ? 4.359 -19.356 -0.103 1.00 76.25 85 PHE A C 1
ATOM 715 O O . PHE A 1 85 ? 5.135 -20.083 -0.711 1.00 76.25 85 PHE A O 1
ATOM 722 N N . ARG A 1 86 ? 4.631 -18.066 0.120 1.00 77.31 86 ARG A N 1
ATOM 723 C CA . ARG A 1 86 ? 5.840 -17.404 -0.376 1.00 77.31 86 ARG A CA 1
ATOM 724 C C . ARG A 1 86 ? 7.107 -17.786 0.398 1.00 77.31 86 ARG A C 1
ATOM 726 O O . ARG A 1 86 ? 8.182 -17.756 -0.194 1.00 77.31 86 ARG A O 1
ATOM 733 N N . GLN A 1 87 ? 6.999 -18.128 1.683 1.00 82.25 87 GLN A N 1
ATOM 734 C CA . GLN A 1 87 ? 8.132 -18.554 2.519 1.00 82.25 87 GLN A CA 1
ATOM 735 C C . GLN A 1 87 ? 8.766 -19.861 2.032 1.00 82.25 87 GLN A C 1
ATOM 737 O O . GLN A 1 87 ? 9.978 -20.019 2.149 1.00 82.25 87 GLN A O 1
ATOM 742 N N . ASP A 1 88 ? 7.967 -20.744 1.434 1.00 87.69 88 ASP A N 1
ATOM 743 C CA . ASP A 1 88 ? 8.429 -22.034 0.913 1.00 87.69 88 ASP A CA 1
ATOM 744 C C . ASP A 1 88 ? 9.067 -21.929 -0.487 1.00 87.69 88 ASP A C 1
ATOM 746 O O . ASP A 1 88 ? 9.601 -22.911 -1.002 1.00 87.69 88 ASP A O 1
ATOM 750 N N . LEU A 1 89 ? 9.029 -20.748 -1.118 1.00 87.88 89 LEU A N 1
ATOM 751 C CA . LEU A 1 89 ? 9.552 -20.525 -2.467 1.00 87.88 89 LEU A CA 1
ATOM 752 C C . LEU A 1 89 ? 10.979 -19.986 -2.442 1.00 87.88 89 LEU A C 1
ATOM 754 O O . LEU A 1 89 ? 11.288 -19.004 -1.758 1.00 87.88 89 LEU A O 1
ATOM 758 N N . THR A 1 90 ? 11.820 -20.547 -3.307 1.00 92.44 90 THR A N 1
ATOM 759 C CA . THR A 1 90 ? 13.136 -19.981 -3.610 1.00 92.44 90 THR A CA 1
ATOM 760 C C . THR A 1 90 ? 13.006 -18.606 -4.270 1.00 92.44 90 THR A C 1
ATOM 762 O O . THR A 1 90 ? 11.985 -18.269 -4.871 1.00 92.44 90 THR A O 1
ATOM 765 N N . GLU A 1 91 ? 14.066 -17.799 -4.216 1.00 89.19 91 GLU A N 1
ATOM 766 C CA . GLU A 1 91 ? 14.081 -16.457 -4.816 1.00 89.19 91 GLU A CA 1
ATOM 767 C C . GLU A 1 91 ? 13.698 -16.477 -6.309 1.00 89.19 91 GLU A C 1
ATOM 769 O O . GLU A 1 91 ? 12.880 -15.676 -6.765 1.00 89.19 91 GLU A O 1
ATOM 774 N N . LEU A 1 92 ? 14.202 -17.463 -7.059 1.00 92.25 92 LEU A N 1
ATOM 775 C CA . LEU A 1 92 ? 13.867 -17.644 -8.472 1.00 92.25 92 LEU A CA 1
ATOM 776 C C . LEU A 1 92 ? 12.374 -17.949 -8.685 1.00 92.25 92 LEU A C 1
ATOM 778 O O . LEU A 1 92 ? 11.772 -17.477 -9.650 1.00 92.25 92 LEU A O 1
ATOM 782 N N . GLU A 1 93 ? 11.763 -18.741 -7.809 1.00 88.00 93 GLU A N 1
ATOM 783 C CA . GLU A 1 93 ? 10.338 -19.074 -7.884 1.00 88.00 93 GLU A CA 1
ATOM 784 C C . GLU A 1 93 ? 9.455 -17.887 -7.506 1.00 88.00 93 GLU A C 1
ATOM 786 O O . GLU A 1 93 ? 8.429 -17.667 -8.149 1.00 88.00 93 GLU A O 1
ATOM 791 N N . GLN A 1 94 ? 9.881 -17.063 -6.546 1.00 87.00 94 GLN A N 1
ATOM 792 C CA . GLN A 1 94 ? 9.192 -15.814 -6.221 1.00 87.00 94 GLN A CA 1
ATOM 793 C C . GLN A 1 94 ? 9.194 -14.848 -7.411 1.00 87.00 94 GLN A C 1
ATOM 795 O O . GLN A 1 94 ? 8.158 -14.262 -7.731 1.00 87.00 94 GLN A O 1
ATOM 800 N N . VAL A 1 95 ? 10.323 -14.727 -8.118 1.00 88.12 95 VAL A N 1
ATOM 801 C CA . VAL A 1 95 ? 10.415 -13.919 -9.345 1.00 88.12 95 VAL A CA 1
ATOM 802 C C . VAL A 1 95 ? 9.492 -14.471 -10.436 1.00 88.12 95 VAL A C 1
ATOM 804 O O . VAL A 1 95 ? 8.756 -13.706 -11.061 1.00 88.12 95 VAL A O 1
ATOM 807 N N . LYS A 1 96 ? 9.460 -15.794 -10.642 1.00 88.69 96 LYS A N 1
ATOM 808 C CA . LYS A 1 96 ? 8.544 -16.432 -11.607 1.00 88.69 96 LYS A CA 1
ATOM 809 C C . LYS A 1 96 ? 7.074 -16.194 -11.257 1.00 88.69 96 LYS A C 1
ATOM 811 O O . LYS A 1 96 ? 6.288 -15.882 -12.149 1.00 88.69 96 LYS A O 1
ATOM 816 N N . LEU A 1 97 ? 6.708 -16.303 -9.980 1.00 85.56 97 LEU A N 1
ATOM 817 C CA . LEU A 1 97 ? 5.352 -16.039 -9.501 1.00 85.56 97 LEU A CA 1
ATOM 818 C C . LEU A 1 97 ? 4.953 -14.576 -9.731 1.00 85.56 97 LEU A C 1
ATOM 820 O O . LEU A 1 97 ? 3.854 -14.302 -10.212 1.00 85.56 97 LEU A O 1
ATOM 824 N N . GLN A 1 98 ? 5.857 -13.635 -9.451 1.00 83.69 98 GLN A N 1
ATOM 825 C CA . GLN A 1 98 ? 5.620 -12.217 -9.710 1.00 83.69 98 GLN A CA 1
ATOM 826 C C . GLN A 1 98 ? 5.419 -11.940 -11.206 1.00 83.69 98 GLN A C 1
ATOM 828 O O . GLN A 1 98 ? 4.476 -11.244 -11.583 1.00 83.69 98 GLN A O 1
ATOM 833 N N . LEU A 1 99 ? 6.267 -12.511 -12.066 1.00 84.50 99 LEU A N 1
ATOM 834 C CA . LEU A 1 99 ? 6.127 -12.394 -13.519 1.00 84.50 99 LEU A CA 1
ATOM 835 C C . LEU A 1 99 ? 4.802 -12.985 -14.004 1.00 84.50 99 LEU A C 1
ATOM 837 O O . LEU A 1 99 ? 4.127 -12.369 -14.827 1.00 84.50 99 LEU A O 1
ATOM 841 N N . PHE A 1 100 ? 4.395 -14.136 -13.467 1.00 85.25 100 PHE A N 1
ATOM 842 C CA . PHE A 1 100 ? 3.101 -14.737 -13.771 1.00 85.25 100 PHE A CA 1
ATOM 843 C C . PHE A 1 100 ? 1.939 -13.805 -13.403 1.00 85.25 100 PHE A C 1
ATOM 845 O O . PHE A 1 100 ? 1.082 -13.552 -14.247 1.00 85.25 100 PHE A O 1
ATOM 852 N N . HIS A 1 101 ? 1.925 -13.234 -12.194 1.00 78.56 101 HIS A N 1
ATOM 853 C CA . HIS A 1 101 ? 0.887 -12.279 -11.794 1.00 78.56 101 HIS A CA 1
ATOM 854 C C . HIS A 1 101 ? 0.849 -11.045 -12.701 1.00 78.56 101 HIS A C 1
ATOM 856 O O . HIS A 1 101 ? -0.230 -10.637 -13.136 1.00 78.56 101 HIS A O 1
ATOM 862 N N . ASN A 1 102 ? 2.014 -10.495 -13.048 1.00 80.50 102 ASN A N 1
ATOM 863 C CA . ASN A 1 102 ? 2.113 -9.360 -13.964 1.00 80.50 102 ASN 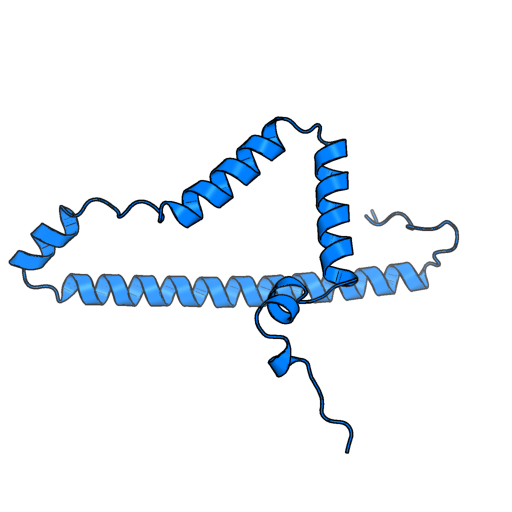A CA 1
ATOM 864 C C . ASN A 1 102 ? 1.536 -9.711 -15.346 1.00 80.50 102 ASN A C 1
ATOM 866 O O . ASN A 1 102 ? 0.734 -8.957 -15.896 1.00 80.50 102 ASN A O 1
ATOM 870 N N . LEU A 1 103 ? 1.887 -10.880 -15.891 1.00 81.62 103 LEU A N 1
ATOM 871 C CA . LEU A 1 103 ? 1.375 -11.359 -17.177 1.00 81.62 103 LEU A CA 1
ATOM 872 C C . LEU A 1 103 ? -0.137 -11.594 -17.148 1.00 81.62 103 LEU A C 1
ATOM 874 O O . LEU A 1 103 ? -0.828 -11.236 -18.102 1.00 81.62 103 LEU A O 1
ATOM 878 N N . MET A 1 104 ? -0.661 -12.160 -16.059 1.00 75.56 104 MET A N 1
ATOM 879 C CA . MET A 1 104 ? -2.101 -12.351 -15.884 1.00 75.56 104 MET A CA 1
ATOM 880 C C . MET A 1 104 ? -2.843 -11.016 -15.859 1.00 75.56 104 MET A C 1
ATOM 882 O O . MET A 1 104 ? -3.891 -10.897 -16.491 1.00 75.56 104 MET A O 1
ATOM 886 N N . TYR A 1 105 ? -2.281 -10.001 -15.201 1.00 76.12 105 TYR A N 1
ATOM 887 C CA . TYR A 1 105 ? -2.863 -8.662 -15.151 1.00 76.12 105 TYR A CA 1
ATOM 888 C C . TYR A 1 105 ? -2.852 -7.960 -16.517 1.00 76.12 105 TYR A C 1
ATOM 890 O O . TYR A 1 105 ? -3.852 -7.363 -16.905 1.00 76.12 105 TYR A O 1
ATOM 898 N N . ILE A 1 106 ? -1.753 -8.072 -17.271 1.00 77.00 106 ILE A N 1
ATOM 899 C CA . ILE A 1 106 ? -1.628 -7.475 -18.611 1.00 77.00 106 ILE A CA 1
ATOM 900 C C . ILE A 1 106 ? -2.566 -8.161 -19.610 1.00 77.00 106 ILE A C 1
ATOM 902 O O . ILE A 1 106 ? -3.228 -7.494 -20.402 1.00 77.00 106 ILE A O 1
ATOM 906 N N . ARG A 1 107 ? -2.623 -9.499 -19.596 1.00 76.56 107 ARG A N 1
ATOM 907 C CA . ARG A 1 107 ? -3.396 -10.274 -20.576 1.00 76.56 107 ARG A CA 1
ATOM 908 C C . ARG A 1 107 ? -4.888 -10.286 -20.269 1.00 76.56 107 ARG A C 1
ATOM 910 O O . ARG A 1 107 ? -5.703 -10.299 -21.188 1.00 76.56 107 ARG A O 1
ATOM 917 N N . TYR A 1 108 ? -5.242 -10.283 -18.988 1.00 75.50 108 TYR A N 1
ATOM 918 C CA . TYR A 1 108 ? -6.624 -10.320 -18.529 1.00 75.50 108 TYR A CA 1
ATOM 919 C C . TYR A 1 108 ? -6.883 -9.202 -17.514 1.00 75.50 108 TYR A C 1
ATOM 921 O O . TYR A 1 108 ? -7.174 -9.463 -16.340 1.00 75.50 108 TYR A O 1
ATOM 929 N N . PRO A 1 109 ? -6.810 -7.934 -17.957 1.00 74.31 109 PRO A N 1
ATOM 930 C CA . PRO A 1 109 ? -7.054 -6.805 -17.081 1.00 74.31 109 PRO A CA 1
ATOM 931 C C . PRO A 1 109 ? -8.479 -6.885 -16.546 1.00 74.31 109 PRO A C 1
ATOM 933 O O . PRO A 1 109 ? -9.439 -7.157 -17.280 1.00 74.31 109 PRO A O 1
ATOM 936 N N . HIS A 1 110 ? -8.602 -6.674 -15.238 1.00 75.31 110 HIS A N 1
ATOM 937 C CA . HIS A 1 110 ? -9.869 -6.729 -14.515 1.00 75.31 110 HIS A CA 1
ATOM 938 C C . HIS A 1 110 ? -10.606 -8.075 -14.632 1.00 75.31 110 HIS A C 1
ATOM 940 O O . HIS A 1 110 ? -11.816 -8.101 -14.437 1.00 75.31 110 HIS A O 1
ATOM 946 N N . TYR A 1 111 ? -9.916 -9.191 -14.911 1.00 75.50 111 TYR A N 1
ATOM 947 C CA . TYR A 1 111 ? -10.530 -10.520 -15.067 1.00 75.50 111 TYR A CA 1
ATOM 948 C C . TYR A 1 111 ? -11.516 -10.874 -13.949 1.00 75.50 111 TYR A C 1
ATOM 950 O O . TYR A 1 111 ? -12.666 -11.215 -14.214 1.00 75.50 111 TYR A O 1
ATOM 958 N N . GLU A 1 112 ? -11.098 -10.720 -12.691 1.00 70.62 112 GLU A N 1
ATOM 959 C CA . GLU A 1 112 ? -11.959 -11.013 -11.541 1.00 70.62 112 GLU A CA 1
ATOM 960 C C . GLU A 1 112 ? -13.186 -10.095 -11.476 1.00 70.62 112 GLU A C 1
ATOM 962 O O . GLU A 1 112 ? -14.272 -10.537 -11.105 1.00 70.62 112 GLU A O 1
ATOM 967 N N . HIS A 1 113 ? -13.046 -8.832 -11.884 1.00 74.12 113 HIS A N 1
ATOM 968 C CA . HIS A 1 113 ? -14.165 -7.889 -11.938 1.00 74.12 113 HIS A CA 1
ATOM 969 C C . HIS A 1 113 ? -15.104 -8.198 -13.111 1.00 74.12 113 HIS A C 1
ATOM 971 O O . HIS A 1 113 ? -16.317 -8.176 -12.927 1.00 74.12 113 HIS A O 1
ATOM 977 N N . LYS A 1 114 ? -14.565 -8.571 -14.279 1.00 75.31 114 LYS A N 1
ATOM 978 C CA . LYS A 1 114 ? -15.332 -9.056 -15.438 1.00 75.31 114 LYS A CA 1
ATOM 979 C C . LYS A 1 114 ? -16.111 -10.325 -15.111 1.00 75.31 114 LYS A C 1
ATOM 981 O O . LYS A 1 114 ? -17.250 -10.462 -15.530 1.00 75.31 114 LYS A O 1
ATOM 986 N N . ARG A 1 115 ? -15.521 -11.237 -14.333 1.00 76.62 115 ARG A N 1
ATOM 987 C CA . ARG A 1 115 ? -16.176 -12.478 -13.899 1.00 76.62 115 ARG A CA 1
ATOM 988 C C . ARG A 1 115 ? -17.337 -12.221 -12.937 1.00 76.62 115 ARG A C 1
ATOM 990 O O . ARG A 1 115 ? -18.335 -12.927 -12.999 1.00 76.62 115 ARG A O 1
ATOM 997 N N . ARG A 1 116 ? -17.196 -11.245 -12.034 1.00 79.25 116 ARG A N 1
ATOM 998 C CA . ARG A 1 116 ? -18.217 -10.913 -11.022 1.00 79.25 116 ARG A CA 1
ATOM 999 C C . ARG A 1 116 ? -19.337 -10.017 -11.553 1.00 79.25 116 ARG A C 1
ATOM 1001 O O . ARG A 1 116 ? -20.455 -10.120 -11.065 1.00 79.25 116 ARG A O 1
ATOM 1008 N N . SER A 1 117 ? -19.022 -9.145 -12.506 1.00 78.75 117 SER A N 1
ATOM 1009 C CA . SER A 1 117 ? -19.932 -8.133 -13.055 1.00 78.75 117 SER A CA 1
ATOM 1010 C C . SER A 1 117 ? -19.727 -7.980 -14.570 1.00 78.75 117 SER A C 1
ATOM 1012 O O . SER A 1 117 ? -19.221 -6.943 -15.019 1.00 78.75 117 SER A O 1
ATOM 1014 N N . PRO A 1 118 ? -20.045 -9.013 -15.372 1.00 79.88 118 PRO A N 1
ATOM 1015 C CA . PRO A 1 118 ? -19.840 -9.001 -16.824 1.00 79.88 118 PRO A CA 1
ATOM 1016 C C . PRO A 1 118 ? -20.614 -7.882 -17.533 1.00 79.88 118 PRO A C 1
ATOM 1018 O O . PRO A 1 118 ? -20.134 -7.328 -18.521 1.00 79.88 118 PRO A O 1
ATOM 1021 N N . GLU A 1 119 ? -21.765 -7.489 -16.992 1.00 83.31 119 GLU A N 1
ATOM 1022 C CA . GLU A 1 119 ? -22.630 -6.426 -17.503 1.00 83.31 119 GLU A CA 1
ATOM 1023 C C . GLU A 1 119 ? -21.944 -5.055 -17.572 1.00 83.31 119 GLU A C 1
ATOM 1025 O O . GLU A 1 119 ? -22.269 -4.252 -18.441 1.00 83.31 119 GLU A O 1
ATOM 1030 N N . LYS A 1 120 ? -20.949 -4.791 -16.712 1.00 77.69 120 LYS A N 1
ATOM 1031 C CA . LYS A 1 120 ? -20.196 -3.522 -16.707 1.00 77.69 120 LYS A CA 1
ATOM 1032 C C . LYS A 1 120 ? -19.190 -3.407 -17.851 1.00 77.69 120 LYS A C 1
ATOM 1034 O O . LYS A 1 120 ? -18.667 -2.325 -18.095 1.00 77.69 120 LYS A O 1
ATOM 1039 N N . PHE A 1 121 ? -18.880 -4.523 -18.508 1.00 71.38 121 PHE A N 1
ATOM 1040 C CA . PHE A 1 121 ? -17.891 -4.604 -19.583 1.00 71.38 121 PHE A CA 1
ATOM 1041 C C . PHE A 1 121 ? -18.522 -4.947 -20.933 1.00 71.38 121 PHE A C 1
ATOM 1043 O O . PHE A 1 121 ? -17.804 -5.045 -21.928 1.00 71.38 121 PHE A O 1
ATOM 1050 N N . TRP A 1 122 ? -19.843 -5.128 -20.974 1.00 74.50 122 TRP A N 1
ATOM 1051 C CA . TRP A 1 122 ? -20.583 -5.290 -22.214 1.00 74.50 122 TRP A CA 1
ATOM 1052 C C . TRP A 1 122 ? -20.862 -3.913 -22.821 1.00 74.50 122 TRP A C 1
ATOM 1054 O O . TRP A 1 122 ? -21.579 -3.105 -22.233 1.00 74.50 122 TRP A O 1
ATOM 1064 N N . VAL A 1 123 ? -20.293 -3.639 -23.994 1.00 72.25 123 VAL A N 1
ATOM 1065 C CA . VAL A 1 123 ? -20.658 -2.466 -24.795 1.00 72.25 123 VAL A CA 1
ATOM 1066 C C . VAL A 1 123 ? -21.721 -2.932 -25.788 1.00 72.25 123 VAL A C 1
ATOM 1068 O O . VAL A 1 123 ? -21.413 -3.804 -26.600 1.00 72.25 123 VAL A O 1
ATOM 1071 N N . PRO A 1 124 ? -22.968 -2.434 -25.719 1.00 69.25 124 PRO A N 1
ATOM 1072 C CA . PRO A 1 124 ? -23.974 -2.792 -26.707 1.00 69.25 124 PRO A CA 1
ATOM 1073 C C . PRO A 1 124 ? -23.527 -2.302 -28.090 1.00 69.25 124 PRO A C 1
ATOM 1075 O O . PRO A 1 124 ? -23.161 -1.137 -28.251 1.00 69.25 124 PRO A O 1
ATOM 1078 N N . GLU A 1 125 ? -23.531 -3.204 -29.069 1.00 64.19 125 GLU A N 1
ATOM 1079 C CA . GLU A 1 125 ? -23.349 -2.856 -30.478 1.00 64.19 125 GLU A CA 1
ATOM 1080 C C . GLU A 1 125 ? -24.613 -2.116 -30.941 1.00 64.19 125 GLU A C 1
ATOM 1082 O O . GLU A 1 125 ? -25.696 -2.701 -30.976 1.00 64.19 125 GLU A O 1
ATOM 1087 N N . ASN A 1 126 ? -24.475 -0.818 -31.221 1.00 52.59 126 ASN A N 1
ATOM 1088 C CA . ASN A 1 126 ? -25.471 -0.023 -31.945 1.00 52.59 126 ASN A CA 1
ATOM 1089 C C . ASN A 1 126 ? -25.128 -0.010 -33.432 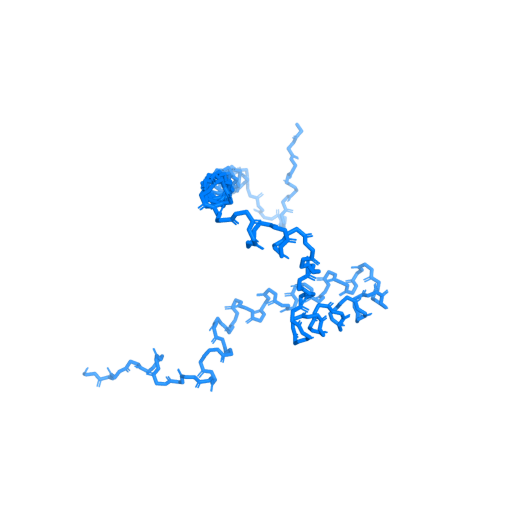1.00 52.59 126 ASN A C 1
ATOM 1091 O O . ASN A 1 126 ? -23.929 0.192 -33.739 1.00 52.59 126 ASN A O 1
#

Sequence (126 aa):
NFIFSPLKPEDTESDRREYEEELGRFQDMQRKYTEGFRKHEEEAERLAHAAIAQLPADLYDEAIRSEPEGLPRELKLHVMYYNQFRQDLTELEQVKLQLFHNLMYIRYPHYEHKRRSPEKFWVPEN

=== Feature glossary ===
A reading guide for the features in this record.

Start from the sequence.

  · This is the polypeptide sequence — one letter per residue, N-terminus first. Length ranges from a few dozen residues for small domains to over a thousand for large multi-domain proteins.

Fold it, and you get atomic coordinates and the backbone conformation that goes with them.

  · Structure coordinates are given as an mmCIF _atom_site loop: one row per atom with element, residue name, chain id, sequence number, and x/y/z position in Å. Only the four main-chain atoms per residue are included here; side chains are omitted to keep the record compact.

  · Backbone dihedral angles. Every residue except chain termini has a φ (preceding-C → N → Cα → C) and a ψ (N → Cα → C → next-N). They are reported in degrees following the IUPAC sign convention. Secondary structure is essentially a statement about which (φ, ψ) basin each residue occupies.

  · The SS8 string is DSSP's per-residue secondary-structure call. α-helix (H) means an i→i+4 H-bond ladder; β-strand (E) means the residue participates in a β-sheet; 3₁₀ (G) and π (I) are tighter and wider helices; T/S are turns/bends; '-' is loop.

  · SS3 is a coarse helix/strand/coil call (letters a/b/c) made by the P-SEA algorithm from inter-Cα distances and dihedrals. It is less detailed than DSSP but needs only Cα positions.

Summarize the fold with a handful of shape descriptors and a per-residue structural alphabet.

  · Radius of gyration (Rg) is the root-mean-square distance of Cα atoms from their centroid — a single number for overall size and compactness. A globular domain of N residues has Rg ≈ 2.2·N^0.38 Å; an extended or disordered chain has a much larger Rg. The Cα contact count is the number of residue pairs whose Cα atoms are within 8 Å and are more than four positions apart in sequence — a standard proxy for tertiary packing density. The bounding box is the smallest axis-aligned box enclosing all Cα atoms.

  · The Foldseek 3Di string encodes local tertiary geometry as a 20-letter alphabet — one character per residue — derived from the relative positions of nearby Cα atoms. Unlike the amino-acid sequence, 3Di is a direct function of the 3D structure, so two proteins with the same fold have similar 3Di strings even at low sequence identity.

  · Solvent-accessible surface area (SASA) is the area in Å² traced out by the centre of a 1.4 Å probe sphere (a water molecule) rolled over the protein's van der Waals surface (Shrake–Rupley / Lee–Richards construction). Buried residues have near-zero SASA; fully exposed residues can exceed 200 Å². The total SASA scales roughly with the number of surface residues.

Ask how reliable the model is.

  · pLDDT (predicted Local Distance Difference Test) is AlphaFold's per-residue confidence score, ranging from 0 to 100. Values above 90 indicate high confidence (typically well-packed cores); 70–90 is confident; 50–70 low confidence; below 50 usually means the region is disordered or the prediction is unreliable there. AlphaFold stores pLDDT in the mmCIF B-factor column.

  · B-factor (Debye–Waller factor) reflects atomic displacement in the crystal lattice. It is an experimental observable (units Å²), not a prediction; low values mean the atom is pinned down, high values mean it moves or is heterogeneous across the crystal.

  · Predicted Aligned Error (PAE) is an AlphaFold confidence matrix: entry (i, j) is the expected error in the position of residue j, in ångströms, when the prediction is superimposed on the true structure at residue i. Low PAE within a block of residues means that block is internally rigid and well-predicted; high PAE between two blocks means their relative placement is uncertain even if each block individually is confident.

Place it in context: what it resembles, what it is annotated as, and how it looks.

  · Nearest PDB neighbors are the top structural matches found by Foldseek when searching this structure against the entire Protein Data Bank. Each hit reports a TM-score (0 to 1; >0.5 almost always implies the same fold) and an E-value. These are *structural* homologs — they may share no detectable sequence similarity.

  · Functional annotations link the protein to curated databases. InterPro entries identify conserved domains and families by matching the sequence against member-database signatures (Pfam, PROSITE, CDD, …). Gene Ontology (GO) terms describe molecular function, biological process, and cellular component in a controlled vocabulary. CATH places the structure in a hierarchical fold classification (Class/Architecture/Topology/Homologous-superfamily). The organism is the source species.

  · Three diagnostic plots accompany the record. The Cα contact map visualizes the tertiary structure as a 2D adjacency matrix (8 Å cutoff, sequence-local contacts suppressed). The Ramachandran plot shows the distribution of backbone (φ, ψ) torsions, with points in the α and β basins reflecting secondary structure content. The PAE plot shows AlphaFold's inter-residue confidence as a color matrix.

  · Six rendered views show the 3D structure from the faces of a cube — i.e. along ±x, ±y, ±z. Rendering representation is drawn randomly per protein from cartoon (secondary-structure ribbons), sticks (backbone bonds), or molecular surface; coloring is either N→C rainbow (blue at the N-terminus through red at the C-terminus) or one color per chain.